Protein AF-A0A6M0FVW4-F1 (afdb_monomer_lite)

Radius of gyration: 12.38 Å; chains: 1; boundin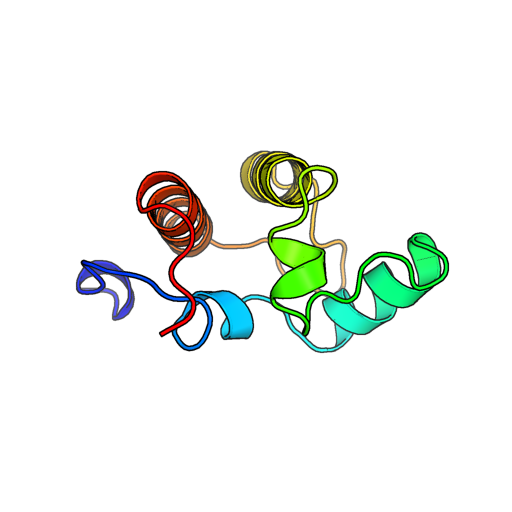g box: 26×31×26 Å

Structure (mmCIF, N/CA/C/O backbone):
data_AF-A0A6M0FVW4-F1
#
_entry.id   AF-A0A6M0FVW4-F1
#
loop_
_atom_site.group_PDB
_atom_site.id
_atom_site.type_symbol
_atom_site.label_atom_id
_atom_site.label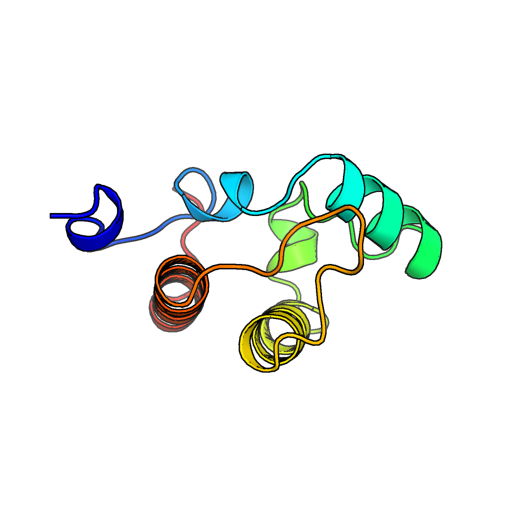_alt_id
_atom_site.label_comp_id
_atom_site.label_asym_id
_atom_site.label_entity_id
_atom_site.label_seq_id
_atom_site.pdbx_PDB_ins_code
_atom_site.Cartn_x
_atom_site.Cartn_y
_atom_site.Cartn_z
_atom_site.occupancy
_atom_site.B_iso_or_equiv
_atom_site.auth_seq_id
_atom_site.auth_comp_id
_atom_site.auth_asym_id
_atom_site.auth_atom_id
_atom_site.pdbx_PDB_model_num
ATOM 1 N N . MET A 1 1 ? -8.219 -21.957 10.776 1.00 54.34 1 MET A N 1
ATOM 2 C CA . MET A 1 1 ? -8.406 -20.521 11.027 1.00 54.34 1 MET A CA 1
ATOM 3 C C . MET A 1 1 ? -7.100 -19.855 10.658 1.00 54.34 1 MET A C 1
ATOM 5 O O . MET A 1 1 ? -6.086 -20.226 11.246 1.00 54.34 1 MET A O 1
ATOM 9 N N . SER A 1 2 ? -7.084 -19.019 9.621 1.00 65.00 2 SER A N 1
ATOM 10 C CA . SER A 1 2 ? -5.909 -18.198 9.315 1.00 65.00 2 SER A CA 1
ATOM 11 C C . SER A 1 2 ? -5.796 -17.121 10.396 1.00 65.00 2 SER A C 1
ATOM 13 O O . SER A 1 2 ? -6.814 -16.630 10.879 1.00 65.00 2 SER A O 1
ATOM 15 N N . TYR A 1 3 ? -4.579 -16.741 10.790 1.00 64.81 3 TYR A N 1
ATOM 16 C CA . TYR A 1 3 ? -4.359 -15.633 11.733 1.00 64.81 3 TYR A CA 1
ATOM 17 C C . TYR A 1 3 ? -4.971 -14.311 11.221 1.00 64.81 3 TYR A C 1
ATOM 19 O O . TYR A 1 3 ? -5.311 -13.429 12.004 1.00 64.81 3 TYR A O 1
ATOM 27 N N . PHE A 1 4 ? -5.176 -14.199 9.905 1.00 69.44 4 PHE A N 1
ATOM 28 C CA . PHE A 1 4 ? -5.788 -13.044 9.254 1.00 69.44 4 PHE A CA 1
ATOM 29 C C . PHE A 1 4 ? -7.320 -12.987 9.377 1.00 69.44 4 PHE A C 1
ATOM 31 O O . PHE A 1 4 ? -7.878 -11.890 9.313 1.00 69.44 4 PHE A O 1
ATOM 38 N N . ASP A 1 5 ? -8.000 -14.116 9.621 1.00 67.25 5 ASP A N 1
ATOM 39 C CA . ASP A 1 5 ? -9.471 -14.176 9.719 1.00 67.25 5 ASP A CA 1
ATOM 40 C C . ASP A 1 5 ? -10.018 -13.447 10.964 1.00 67.25 5 ASP A C 1
ATOM 42 O O . ASP A 1 5 ? -11.187 -13.062 11.005 1.00 67.25 5 ASP A O 1
ATOM 46 N N . GLU A 1 6 ? -9.182 -13.233 11.984 1.00 77.75 6 GLU A N 1
ATOM 47 C CA . GLU A 1 6 ? -9.574 -12.603 13.253 1.00 77.75 6 GLU A CA 1
ATOM 48 C C . GLU A 1 6 ? -9.385 -11.077 13.260 1.00 77.75 6 GLU A C 1
ATOM 50 O O . GLU A 1 6 ? -9.840 -10.395 14.181 1.00 77.75 6 GLU A O 1
ATOM 55 N N . ILE A 1 7 ? -8.750 -10.503 12.230 1.00 84.19 7 ILE A N 1
ATOM 56 C CA . ILE A 1 7 ? -8.460 -9.066 12.187 1.00 84.19 7 ILE A CA 1
ATOM 57 C C . ILE A 1 7 ? -9.728 -8.296 11.801 1.00 84.19 7 ILE A C 1
ATOM 59 O O . ILE A 1 7 ? -10.073 -8.079 10.632 1.00 84.19 7 ILE A O 1
ATOM 63 N N . THR A 1 8 ? -10.456 -7.837 12.818 1.00 86.25 8 THR A N 1
ATOM 64 C CA . THR A 1 8 ? -11.684 -7.067 12.602 1.00 86.25 8 THR A CA 1
ATOM 65 C C . THR A 1 8 ? -11.420 -5.608 12.250 1.00 86.25 8 THR A C 1
ATOM 67 O O . THR A 1 8 ? -12.233 -5.031 11.536 1.00 86.25 8 THR A O 1
ATOM 70 N N . ASN A 1 9 ? -10.295 -5.037 12.687 1.00 91.81 9 ASN A N 1
ATOM 71 C CA . ASN A 1 9 ? -9.934 -3.633 12.481 1.00 91.81 9 ASN A CA 1
ATOM 72 C C . ASN A 1 9 ? -8.463 -3.531 12.047 1.00 91.81 9 ASN A C 1
ATOM 74 O O . ASN A 1 9 ? -7.601 -3.339 12.901 1.00 91.81 9 ASN A O 1
ATOM 78 N N . PRO A 1 10 ? -8.152 -3.723 10.753 1.00 95.81 10 PRO A N 1
ATOM 79 C CA . PRO A 1 10 ? -6.791 -3.538 10.265 1.00 95.81 10 PRO A CA 1
ATOM 80 C C . PRO A 1 10 ? -6.385 -2.064 10.366 1.00 95.81 10 PRO A C 1
ATOM 82 O O . PRO A 1 10 ? -7.207 -1.181 10.116 1.00 95.81 10 PRO A O 1
ATOM 85 N N . THR A 1 11 ? -5.119 -1.819 10.691 1.00 97.25 11 THR A N 1
ATOM 86 C CA . THR A 1 11 ? -4.474 -0.502 10.745 1.00 97.25 11 THR A CA 1
ATOM 87 C C . THR A 1 11 ? -3.204 -0.512 9.900 1.00 97.25 11 THR A C 1
ATOM 89 O O . THR A 1 11 ? -2.750 -1.566 9.437 1.00 97.25 11 THR A O 1
ATOM 92 N N . TRP A 1 12 ? -2.625 0.666 9.673 1.00 97.81 12 TRP A N 1
ATOM 93 C CA . TRP A 1 12 ? -1.342 0.781 8.990 1.00 97.81 12 TRP A CA 1
ATOM 94 C C . TRP A 1 12 ? -0.259 -0.024 9.709 1.00 97.81 12 TRP A C 1
ATOM 96 O O . TRP A 1 12 ? 0.365 -0.889 9.093 1.00 97.81 12 TRP A O 1
ATOM 106 N N . GLU A 1 13 ? -0.093 0.205 11.015 1.00 96.69 13 GLU A N 1
ATOM 107 C CA . GLU A 1 13 ? 0.918 -0.480 11.825 1.00 96.69 13 GLU A CA 1
ATOM 108 C C . GLU A 1 13 ? 0.685 -1.993 11.899 1.00 96.69 13 GLU A 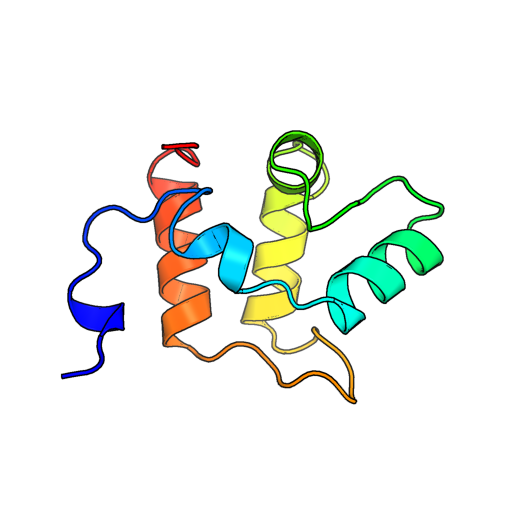C 1
ATOM 110 O O . GLU A 1 13 ? 1.650 -2.760 11.962 1.00 96.69 13 GLU A O 1
ATOM 115 N N . TYR A 1 14 ? -0.571 -2.452 11.825 1.00 94.38 14 TYR A N 1
ATOM 116 C CA . TYR A 1 14 ? -0.859 -3.874 11.709 1.00 94.38 14 TYR A CA 1
ATOM 117 C C . TYR A 1 14 ? -2.210 -4.193 11.031 1.00 94.38 14 TYR A C 1
ATOM 119 O O . TYR A 1 14 ? -3.261 -3.770 11.512 1.00 94.38 14 TYR A O 1
ATOM 127 N N . PRO A 1 15 ? -2.246 -5.038 9.981 1.00 95.19 15 PRO A N 1
ATOM 128 C CA . PRO A 1 15 ? -1.120 -5.714 9.331 1.00 95.19 15 PRO A CA 1
ATOM 129 C C . PRO A 1 15 ? -0.616 -4.987 8.072 1.00 95.19 15 PRO A C 1
ATOM 131 O O . PRO A 1 15 ? 0.315 -5.474 7.436 1.00 95.19 15 PRO A O 1
ATOM 134 N N . ILE A 1 16 ? -1.224 -3.865 7.671 1.00 97.31 16 ILE A N 1
ATOM 135 C CA . ILE A 1 16 ? -1.125 -3.346 6.298 1.00 97.31 16 ILE A CA 1
ATOM 136 C C . ILE A 1 16 ? 0.313 -3.052 5.873 1.00 97.31 16 ILE A C 1
ATOM 138 O O . ILE A 1 16 ? 0.735 -3.510 4.813 1.00 97.31 16 ILE A O 1
ATOM 142 N N . LYS A 1 17 ? 1.094 -2.362 6.709 1.00 97.56 17 LYS A N 1
ATOM 143 C CA . LYS A 1 17 ? 2.498 -2.052 6.411 1.00 97.56 17 LYS A CA 1
ATOM 144 C C . LYS A 1 17 ? 3.332 -3.310 6.157 1.00 97.56 17 LYS A C 1
ATOM 146 O O . LYS A 1 17 ? 4.200 -3.309 5.292 1.00 97.56 17 LYS A O 1
ATOM 151 N N . SER A 1 18 ? 3.040 -4.402 6.869 1.00 96.19 18 SER A N 1
ATOM 152 C CA . SER A 1 18 ? 3.781 -5.667 6.757 1.00 96.19 18 SER A CA 1
ATOM 153 C C . SER A 1 18 ? 3.568 -6.398 5.428 1.00 96.19 18 SER A C 1
ATOM 155 O O . SER A 1 18 ? 4.343 -7.289 5.088 1.00 96.19 18 SER A O 1
ATOM 157 N N . PHE A 1 19 ? 2.540 -6.026 4.661 1.00 96.12 19 PHE A N 1
ATOM 158 C CA . PHE A 1 19 ? 2.261 -6.631 3.359 1.00 96.12 19 PHE A CA 1
ATOM 159 C C . PHE A 1 19 ? 3.230 -6.175 2.267 1.00 96.12 19 PHE A C 1
ATOM 161 O O . PHE A 1 19 ? 3.363 -6.850 1.245 1.00 96.12 19 PHE A O 1
ATOM 168 N N . PHE A 1 20 ? 3.897 -5.040 2.474 1.00 95.94 20 PHE A N 1
ATOM 169 C CA . PHE A 1 20 ? 4.885 -4.504 1.553 1.00 95.94 20 PHE A CA 1
ATOM 170 C C . PHE A 1 20 ? 6.269 -4.988 1.969 1.00 95.94 20 PHE A C 1
ATOM 172 O O . PHE A 1 20 ? 6.783 -4.623 3.026 1.00 95.94 20 PHE A O 1
ATOM 179 N N . ASN A 1 21 ? 6.884 -5.827 1.139 1.00 94.25 21 ASN A N 1
ATOM 180 C CA . ASN A 1 21 ? 8.230 -6.307 1.416 1.00 94.25 21 ASN A CA 1
ATOM 181 C C . ASN A 1 21 ? 9.292 -5.333 0.865 1.00 94.25 21 ASN A C 1
ATOM 183 O O . ASN A 1 21 ? 9.006 -4.432 0.075 1.00 94.25 21 ASN A O 1
ATOM 187 N N . ALA A 1 22 ? 10.552 -5.532 1.259 1.00 95.44 22 ALA A N 1
ATOM 188 C CA . ALA A 1 22 ? 11.655 -4.663 0.844 1.00 95.44 22 ALA A CA 1
ATOM 189 C C . ALA A 1 22 ? 11.887 -4.632 -0.681 1.00 95.44 22 ALA A C 1
ATOM 191 O O . ALA A 1 22 ? 12.356 -3.624 -1.207 1.00 95.44 22 ALA A O 1
ATOM 192 N N . ILE A 1 23 ? 11.575 -5.716 -1.401 1.00 94.75 23 ILE A N 1
ATOM 193 C CA . ILE A 1 23 ? 11.696 -5.772 -2.864 1.00 94.75 23 ILE A CA 1
ATOM 194 C C . ILE A 1 23 ? 10.658 -4.840 -3.490 1.00 94.75 23 ILE A C 1
ATOM 196 O O . ILE A 1 23 ? 11.022 -4.004 -4.315 1.00 94.75 23 ILE A O 1
ATOM 200 N N . ASP A 1 24 ? 9.406 -4.922 -3.040 1.00 94.12 24 ASP A N 1
ATOM 201 C CA . ASP A 1 24 ? 8.311 -4.079 -3.528 1.00 94.12 24 ASP A CA 1
ATOM 202 C C . ASP A 1 24 ? 8.580 -2.601 -3.232 1.00 94.12 24 ASP A C 1
ATOM 204 O O . ASP A 1 24 ? 8.435 -1.754 -4.113 1.00 94.12 24 ASP A O 1
ATOM 208 N N . ILE A 1 25 ? 9.035 -2.289 -2.012 1.00 95.62 25 ILE A N 1
ATOM 209 C CA . ILE A 1 25 ? 9.383 -0.924 -1.592 1.00 95.62 25 ILE A CA 1
ATOM 210 C C . ILE A 1 25 ? 10.463 -0.339 -2.511 1.00 95.62 25 ILE A C 1
ATOM 212 O O . ILE A 1 25 ? 10.280 0.740 -3.077 1.00 95.62 25 ILE A O 1
ATOM 216 N N . ASN A 1 26 ? 11.566 -1.064 -2.712 1.00 95.38 26 ASN A N 1
ATOM 217 C CA . ASN A 1 26 ? 12.666 -0.608 -3.563 1.00 95.38 26 ASN A CA 1
ATOM 218 C C . ASN A 1 26 ? 12.245 -0.473 -5.031 1.00 95.38 26 ASN A C 1
ATOM 220 O O . ASN A 1 26 ? 12.624 0.493 -5.699 1.00 95.38 26 ASN A O 1
ATOM 224 N N . HIS A 1 27 ? 11.443 -1.417 -5.530 1.00 93.19 27 HIS A N 1
ATOM 225 C CA . HIS A 1 27 ? 10.914 -1.363 -6.886 1.00 93.19 27 HIS A CA 1
ATOM 226 C C . HIS A 1 27 ? 10.045 -0.117 -7.071 1.00 93.19 27 HIS A C 1
ATOM 228 O O . HIS A 1 27 ? 10.283 0.661 -7.995 1.00 93.19 27 HIS A O 1
ATOM 234 N N . MET A 1 28 ? 9.079 0.115 -6.178 1.00 94.75 28 MET A N 1
ATOM 235 C CA . MET A 1 28 ? 8.162 1.251 -6.279 1.00 94.75 28 MET A CA 1
ATOM 236 C C . MET A 1 28 ? 8.869 2.591 -6.129 1.00 94.75 28 MET A C 1
ATOM 238 O O . MET A 1 28 ? 8.571 3.511 -6.891 1.00 94.75 28 MET A O 1
ATOM 242 N N . LEU A 1 29 ? 9.866 2.692 -5.248 1.00 95.88 29 LEU A N 1
ATOM 243 C CA . LEU A 1 29 ? 10.735 3.866 -5.175 1.00 95.88 29 LEU A CA 1
ATOM 244 C C . LEU A 1 29 ? 11.429 4.134 -6.518 1.00 95.88 29 LEU A C 1
ATOM 246 O O . LEU A 1 29 ? 11.441 5.274 -6.980 1.00 95.88 29 LEU A O 1
ATOM 250 N N . SER A 1 30 ? 11.955 3.098 -7.175 1.00 94.62 30 SER A N 1
ATOM 251 C CA . SER A 1 30 ? 12.631 3.237 -8.468 1.00 94.62 30 SER A CA 1
ATOM 252 C C . SER A 1 30 ? 11.673 3.655 -9.590 1.00 94.62 30 SER A C 1
ATOM 254 O O . SER A 1 30 ? 11.907 4.674 -10.242 1.00 94.62 30 SER A O 1
ATOM 256 N N . VAL A 1 31 ? 10.567 2.929 -9.796 1.00 91.81 31 VAL A N 1
ATOM 257 C CA . VAL A 1 31 ? 9.654 3.184 -10.930 1.00 91.81 31 VAL A CA 1
ATOM 258 C C . VAL A 1 31 ? 8.817 4.448 -10.762 1.00 91.81 31 VAL A C 1
ATOM 260 O O . VAL A 1 31 ? 8.407 5.050 -11.751 1.00 91.81 31 VAL A O 1
ATOM 263 N N . SER A 1 32 ? 8.573 4.880 -9.522 1.00 92.88 32 SER A N 1
ATOM 264 C CA . SER A 1 32 ? 7.856 6.126 -9.237 1.00 92.88 32 SER A CA 1
ATOM 265 C C . SER A 1 32 ? 8.759 7.363 -9.233 1.00 92.88 32 SER A C 1
ATOM 267 O O . SER A 1 32 ? 8.252 8.472 -9.038 1.00 92.88 32 SER A O 1
ATOM 269 N N . GLY A 1 33 ? 10.080 7.197 -9.388 1.00 94.56 33 GLY A N 1
ATOM 270 C CA . GLY A 1 33 ? 11.049 8.280 -9.206 1.00 94.56 33 GLY A CA 1
ATOM 271 C C . GLY A 1 33 ? 11.049 8.848 -7.781 1.00 94.56 33 GLY A C 1
ATOM 272 O O . GLY A 1 33 ? 11.239 10.047 -7.600 1.00 94.56 33 GLY A O 1
ATOM 273 N N . GLY A 1 34 ? 10.770 8.006 -6.782 1.00 94.00 34 GLY A N 1
ATOM 274 C CA . GLY A 1 34 ? 10.694 8.370 -5.366 1.00 94.00 34 GLY A CA 1
ATOM 275 C C . GLY A 1 34 ? 9.365 8.986 -4.920 1.00 94.00 34 GLY A C 1
ATOM 276 O O . GLY A 1 34 ? 9.274 9.442 -3.786 1.00 94.00 34 GLY A O 1
ATOM 277 N N . THR A 1 35 ? 8.336 9.011 -5.776 1.00 94.94 35 THR A N 1
ATOM 278 C CA . THR A 1 35 ? 7.018 9.594 -5.441 1.00 94.94 35 THR A CA 1
ATOM 279 C C . THR A 1 35 ? 6.048 8.619 -4.768 1.00 94.94 35 THR A C 1
ATOM 281 O O . THR A 1 35 ? 4.937 9.012 -4.410 1.00 94.94 35 THR A O 1
ATOM 284 N N . LEU A 1 36 ? 6.436 7.350 -4.637 1.00 96.69 36 LEU A N 1
ATOM 285 C CA . LEU A 1 36 ? 5.737 6.334 -3.860 1.00 96.69 36 LEU A CA 1
ATOM 286 C C . LEU A 1 36 ? 6.750 5.503 -3.075 1.00 96.69 36 LEU A C 1
ATOM 288 O O . LEU A 1 36 ? 7.409 4.627 -3.639 1.00 96.69 36 LEU A O 1
ATOM 292 N N . ASN A 1 37 ? 6.838 5.751 -1.771 1.00 97.12 37 ASN A N 1
ATOM 293 C CA . ASN A 1 37 ? 7.481 4.850 -0.830 1.00 97.12 37 ASN A CA 1
ATOM 294 C C . ASN A 1 37 ? 6.419 4.006 -0.109 1.00 97.12 37 ASN A C 1
ATOM 296 O O . ASN A 1 37 ? 5.673 4.509 0.727 1.00 97.12 37 ASN A O 1
ATOM 300 N N . LEU A 1 38 ? 6.376 2.703 -0.396 1.00 96.94 38 LEU A N 1
ATOM 301 C CA . LEU A 1 38 ? 5.419 1.778 0.225 1.00 96.94 38 LEU A CA 1
ATOM 302 C C . LEU A 1 38 ? 5.647 1.555 1.732 1.00 96.94 38 LEU A C 1
ATOM 304 O O . LEU A 1 38 ? 4.801 0.959 2.385 1.00 96.94 38 LEU A O 1
ATOM 308 N N . GLU A 1 39 ? 6.755 2.030 2.304 1.00 97.38 39 GLU A N 1
ATOM 309 C CA . GLU A 1 39 ? 6.987 2.013 3.754 1.00 97.38 39 GLU A CA 1
ATOM 310 C C . GLU A 1 39 ? 6.313 3.194 4.478 1.00 97.38 39 GLU A C 1
ATOM 312 O O . GLU A 1 39 ? 6.222 3.218 5.709 1.00 97.38 39 GLU A O 1
ATOM 317 N N . LYS A 1 40 ? 5.836 4.190 3.725 1.00 97.69 40 LYS A N 1
ATOM 318 C CA . LYS A 1 40 ? 5.294 5.432 4.261 1.00 97.69 40 LYS A CA 1
ATOM 319 C C . LYS A 1 40 ? 3.775 5.473 4.167 1.00 97.69 40 LYS A C 1
ATOM 321 O O . LYS A 1 40 ? 3.207 5.483 3.076 1.00 97.69 40 LYS A O 1
ATOM 326 N N . TYR A 1 41 ? 3.130 5.616 5.321 1.00 98.19 41 TYR A N 1
ATOM 327 C CA . TYR A 1 41 ? 1.684 5.799 5.421 1.00 98.19 41 TYR A CA 1
ATOM 328 C C . TYR A 1 41 ? 1.177 6.967 4.559 1.00 98.19 41 TYR A C 1
ATOM 330 O O . TYR A 1 41 ? 0.222 6.807 3.801 1.00 98.19 41 TYR A O 1
ATOM 338 N N . GLU A 1 42 ? 1.850 8.119 4.630 1.00 98.00 42 GLU A N 1
ATOM 339 C CA . GLU A 1 42 ? 1.512 9.340 3.881 1.00 98.00 42 GLU A CA 1
ATOM 340 C C . GLU A 1 42 ? 1.472 9.118 2.358 1.00 98.00 42 GLU A C 1
ATOM 342 O O . GLU A 1 42 ? 0.553 9.583 1.679 1.00 98.00 42 GLU A O 1
ATOM 347 N N . ASP A 1 43 ? 2.412 8.338 1.822 1.00 97.50 43 ASP A N 1
ATOM 348 C CA . ASP A 1 43 ? 2.472 8.046 0.391 1.00 97.50 43 ASP A CA 1
ATOM 349 C C . ASP A 1 43 ? 1.371 7.055 -0.003 1.00 97.50 43 ASP A C 1
ATOM 351 O O . ASP A 1 43 ? 0.651 7.283 -0.981 1.00 97.50 43 ASP A O 1
ATOM 355 N N . VAL A 1 44 ? 1.196 5.980 0.776 1.00 97.50 44 VAL A N 1
ATOM 356 C CA . VAL A 1 44 ? 0.209 4.921 0.504 1.00 97.50 44 VAL A CA 1
ATOM 357 C C . VAL A 1 44 ? -1.229 5.433 0.609 1.00 97.50 44 VAL A C 1
ATOM 359 O O . VAL A 1 44 ? -2.076 5.012 -0.176 1.00 97.50 44 VAL A O 1
ATOM 362 N N . THR A 1 45 ? -1.516 6.351 1.534 1.00 97.94 45 THR A N 1
ATOM 363 C CA . THR A 1 45 ? -2.868 6.910 1.739 1.00 97.94 45 THR A CA 1
ATOM 364 C C . THR A 1 45 ? -3.194 8.115 0.862 1.00 97.94 45 THR A C 1
ATOM 366 O O . THR A 1 45 ? -4.358 8.530 0.797 1.00 97.94 45 THR A O 1
ATOM 369 N N . SER A 1 46 ? -2.207 8.651 0.138 1.00 97.25 46 SER A N 1
ATOM 370 C CA . SER A 1 46 ? -2.418 9.766 -0.785 1.00 97.25 46 SER A CA 1
ATOM 371 C C . SER A 1 46 ? -3.544 9.479 -1.790 1.00 97.25 46 SER A C 1
ATOM 373 O O . SER A 1 46 ? -3.739 8.344 -2.240 1.00 97.25 46 SER A O 1
ATOM 375 N N . ASP A 1 47 ? -4.262 10.531 -2.204 1.00 94.25 47 ASP A N 1
ATOM 376 C CA . ASP A 1 47 ? -5.345 10.439 -3.201 1.00 94.25 47 ASP A CA 1
ATOM 377 C C . ASP A 1 47 ? -4.895 9.795 -4.518 1.00 94.25 47 ASP A C 1
ATOM 379 O O . ASP A 1 47 ? -5.698 9.206 -5.241 1.00 94.25 47 ASP A O 1
ATOM 383 N N . LYS A 1 48 ? -3.599 9.890 -4.826 1.00 94.00 48 LYS A N 1
ATOM 384 C CA . LYS A 1 48 ? -2.999 9.305 -6.021 1.00 94.00 48 LYS A CA 1
ATOM 385 C C . LYS A 1 48 ? -2.866 7.787 -5.918 1.00 94.00 48 LYS A C 1
ATOM 387 O O . LYS A 1 48 ? -3.115 7.100 -6.908 1.00 94.00 48 LYS A O 1
ATOM 392 N N . TRP A 1 49 ? -2.431 7.271 -4.768 1.00 95.00 49 TRP A N 1
ATOM 393 C CA . TRP A 1 49 ? -1.913 5.906 -4.676 1.00 95.00 49 TRP A CA 1
ATOM 394 C C . TRP A 1 49 ? -2.861 4.913 -4.010 1.00 95.00 49 TRP A C 1
ATOM 396 O O . TRP A 1 49 ? -2.902 3.775 -4.475 1.00 95.00 49 TRP A O 1
ATOM 406 N N . ARG A 1 50 ? -3.666 5.311 -3.013 1.00 94.31 50 ARG A N 1
ATOM 407 C CA . ARG A 1 50 ? -4.446 4.350 -2.201 1.00 94.31 50 ARG A CA 1
ATOM 408 C C . ARG A 1 50 ? -5.310 3.396 -3.030 1.00 94.31 50 ARG A C 1
ATOM 410 O O . ARG A 1 50 ? -5.262 2.181 -2.854 1.00 94.31 50 ARG A O 1
ATOM 417 N N . GLU A 1 51 ? -6.050 3.938 -3.997 1.00 94.00 51 GLU A N 1
ATOM 418 C CA . GLU A 1 51 ? -6.948 3.141 -4.835 1.00 94.00 51 GLU A CA 1
ATOM 419 C C . GLU A 1 51 ? -6.165 2.421 -5.935 1.00 94.00 51 GLU A C 1
ATOM 421 O O . GLU A 1 51 ? -6.462 1.279 -6.263 1.00 94.00 51 GLU A O 1
ATOM 426 N N . GLN A 1 52 ? -5.111 3.042 -6.474 1.00 95.50 52 GLN A N 1
ATOM 427 C CA . GLN A 1 52 ? -4.273 2.398 -7.486 1.00 95.50 52 GLN A CA 1
ATOM 428 C C . GLN A 1 52 ? -3.581 1.150 -6.940 1.00 95.50 52 GLN A C 1
ATOM 430 O O . GLN A 1 52 ? -3.531 0.138 -7.637 1.00 95.50 52 GLN A O 1
ATOM 435 N N . ILE A 1 53 ? -3.090 1.198 -5.699 1.00 96.62 53 ILE A N 1
ATOM 436 C CA . ILE A 1 53 ? -2.497 0.040 -5.028 1.00 96.62 53 ILE A CA 1
ATOM 437 C C . ILE A 1 53 ? -3.539 -1.073 -4.937 1.00 96.62 53 ILE A C 1
ATOM 439 O O . ILE A 1 53 ? -3.274 -2.168 -5.431 1.00 96.62 53 ILE A O 1
ATOM 443 N N . TYR A 1 54 ? -4.742 -0.781 -4.420 1.00 97.00 54 TYR A N 1
ATOM 444 C CA . TYR A 1 54 ? -5.824 -1.767 -4.342 1.00 97.00 54 TYR A CA 1
ATOM 445 C C . TYR A 1 54 ? -6.157 -2.380 -5.709 1.00 97.00 54 TYR A C 1
ATOM 447 O O . TYR A 1 54 ? -6.210 -3.603 -5.840 1.00 97.00 54 TYR A O 1
ATOM 455 N N . GLN A 1 55 ? -6.326 -1.562 -6.749 1.00 96.81 55 GLN A N 1
ATOM 456 C CA . GLN A 1 55 ? -6.628 -2.040 -8.103 1.00 96.81 55 GLN A CA 1
ATOM 457 C C . GLN A 1 55 ? -5.526 -2.964 -8.644 1.00 96.81 55 GLN A C 1
ATOM 459 O O . GLN A 1 55 ? -5.813 -3.997 -9.248 1.00 96.81 55 GLN A O 1
ATOM 464 N N . ARG A 1 56 ? -4.250 -2.645 -8.402 1.00 95.69 56 ARG A N 1
ATOM 465 C CA . ARG A 1 56 ? -3.118 -3.454 -8.880 1.00 95.69 56 ARG A CA 1
ATOM 466 C C . ARG A 1 56 ? -2.988 -4.787 -8.142 1.00 95.69 56 ARG A C 1
ATOM 468 O O . ARG A 1 56 ? -2.819 -5.818 -8.794 1.00 95.69 56 ARG A O 1
ATOM 475 N N . VAL A 1 57 ? -3.114 -4.786 -6.813 1.00 96.38 57 VAL A N 1
ATOM 476 C CA . VAL A 1 57 ? -3.024 -6.025 -6.017 1.00 96.38 57 VAL A CA 1
ATOM 477 C C . VAL A 1 57 ? -4.260 -6.910 -6.198 1.00 96.38 57 VAL A C 1
ATOM 479 O O . VAL A 1 57 ? -4.126 -8.127 -6.294 1.00 96.38 57 VAL A O 1
ATOM 482 N N . SER A 1 58 ? -5.457 -6.325 -6.335 1.00 96.31 58 SER A N 1
ATOM 483 C CA . SER A 1 58 ? -6.707 -7.076 -6.550 1.00 96.31 58 SER A CA 1
ATOM 484 C C . SER A 1 58 ? -6.774 -7.743 -7.923 1.00 96.31 58 SER A C 1
ATOM 486 O O . SER A 1 58 ? -7.260 -8.865 -8.037 1.00 96.31 58 SER A O 1
ATOM 488 N N . THR A 1 59 ? -6.219 -7.104 -8.956 1.00 95.00 59 THR A N 1
ATOM 489 C CA . THR A 1 59 ? -6.116 -7.681 -10.309 1.00 95.00 59 THR A CA 1
ATOM 490 C C . THR A 1 59 ? -4.930 -8.630 -10.481 1.00 95.00 59 THR A C 1
ATOM 492 O O . THR A 1 59 ? -4.726 -9.141 -11.580 1.00 95.00 59 THR A O 1
ATOM 495 N N . LYS A 1 60 ? -4.138 -8.863 -9.422 1.00 91.31 60 LYS A N 1
ATOM 496 C CA . LYS A 1 60 ? -2.898 -9.658 -9.457 1.00 91.31 60 LYS A CA 1
ATOM 497 C C . LYS A 1 60 ? -1.930 -9.188 -10.552 1.00 91.31 60 LYS A C 1
ATOM 499 O O . LYS A 1 60 ? -1.197 -9.982 -11.126 1.00 91.31 60 LYS A O 1
ATOM 504 N N . THR A 1 61 ? -1.930 -7.888 -10.850 1.00 90.44 61 THR A N 1
ATOM 505 C CA . THR A 1 61 ? -0.941 -7.280 -11.757 1.00 90.44 61 THR A CA 1
ATOM 506 C C . THR A 1 61 ? 0.299 -6.800 -11.015 1.00 90.44 61 THR A C 1
ATOM 508 O O . THR A 1 61 ? 1.254 -6.384 -11.653 1.00 90.44 61 THR A O 1
ATOM 511 N N . MET A 1 62 ? 0.268 -6.842 -9.680 1.00 89.69 62 MET A N 1
ATOM 512 C CA . MET A 1 62 ? 1.379 -6.561 -8.777 1.00 89.69 62 MET A CA 1
ATOM 513 C C . MET A 1 62 ? 1.250 -7.411 -7.498 1.00 89.69 62 MET A C 1
ATOM 515 O O . MET A 1 62 ? 0.156 -7.901 -7.188 1.00 89.69 62 MET A O 1
ATOM 519 N N . PRO A 1 63 ? 2.334 -7.555 -6.722 1.00 88.06 63 PRO A N 1
ATOM 520 C CA . PRO A 1 63 ? 3.716 -7.268 -7.122 1.00 88.06 63 PRO A CA 1
ATOM 521 C C . PRO A 1 63 ? 4.226 -8.213 -8.226 1.00 88.06 63 PRO A C 1
ATOM 523 O O . PRO A 1 63 ? 3.705 -9.314 -8.387 1.00 88.06 63 PRO A O 1
ATOM 526 N N . ASP A 1 64 ? 5.223 -7.763 -8.990 1.00 84.88 64 ASP A N 1
ATOM 527 C CA . ASP A 1 64 ? 5.903 -8.564 -10.018 1.00 84.88 64 ASP A CA 1
ATOM 528 C C . ASP A 1 64 ? 6.954 -9.513 -9.398 1.00 84.88 64 ASP A C 1
ATOM 530 O O . ASP A 1 64 ? 7.506 -9.219 -8.329 1.00 84.88 64 ASP A O 1
ATOM 534 N N . PRO A 1 65 ? 7.309 -10.629 -10.071 1.00 85.19 65 PRO A N 1
ATOM 535 C CA . PRO A 1 65 ? 8.410 -11.486 -9.642 1.00 85.19 65 PRO A CA 1
ATOM 536 C C . PRO A 1 65 ? 9.709 -10.689 -9.400 1.00 85.19 65 PRO A C 1
ATOM 538 O O . PRO A 1 65 ? 10.047 -9.808 -10.194 1.00 85.19 65 PRO A O 1
ATOM 541 N N . PRO A 1 66 ? 10.482 -11.005 -8.344 1.00 90.50 66 PRO A N 1
ATOM 542 C CA . PRO A 1 66 ? 10.420 -12.227 -7.535 1.00 90.50 66 PRO A CA 1
ATOM 543 C C . PRO A 1 66 ? 9.440 -12.184 -6.350 1.00 90.50 66 PRO A C 1
ATOM 545 O O . PRO A 1 66 ? 9.329 -13.182 -5.639 1.00 90.50 66 PRO A O 1
ATOM 548 N N . SER A 1 67 ? 8.746 -11.068 -6.114 1.00 91.00 67 SER A N 1
ATOM 549 C CA . SER A 1 67 ? 7.733 -10.988 -5.061 1.00 91.00 67 SER A CA 1
ATOM 550 C C . SER A 1 67 ? 6.507 -11.825 -5.419 1.00 91.00 67 SER A C 1
ATOM 552 O O . SER A 1 67 ? 6.107 -11.927 -6.578 1.00 91.00 67 SER A O 1
ATOM 554 N N . GLN A 1 68 ? 5.891 -12.435 -4.408 1.00 93.00 68 GLN A N 1
ATOM 555 C CA . GLN A 1 68 ? 4.647 -13.169 -4.593 1.00 93.00 68 GLN A CA 1
ATOM 556 C C . GLN A 1 68 ? 3.463 -12.201 -4.598 1.00 93.00 68 GLN A C 1
ATOM 558 O O . GLN A 1 68 ? 3.390 -11.300 -3.762 1.00 93.00 68 GLN A O 1
ATOM 563 N N . HIS A 1 69 ? 2.497 -12.436 -5.489 1.00 95.38 69 HIS A N 1
ATOM 564 C CA . HIS A 1 69 ? 1.214 -11.745 -5.423 1.00 95.38 69 HIS A CA 1
ATOM 565 C C . HIS A 1 69 ? 0.572 -11.874 -4.039 1.00 95.38 69 HIS A C 1
ATOM 567 O O . HIS A 1 69 ? 0.625 -12.935 -3.412 1.00 95.38 69 HIS A O 1
ATOM 573 N N . TRP A 1 70 ? -0.098 -10.811 -3.597 1.00 95.44 70 TRP A N 1
ATOM 574 C CA . TRP A 1 70 ? -0.863 -10.836 -2.355 1.00 95.44 70 TRP A CA 1
ATOM 575 C C . TRP A 1 70 ? -1.903 -11.956 -2.374 1.00 95.44 70 TRP A C 1
ATOM 577 O O . TRP A 1 70 ? -2.516 -12.231 -3.411 1.00 95.44 70 TRP A O 1
ATOM 587 N N . SER A 1 71 ? -2.124 -12.595 -1.226 1.00 95.06 71 SER A N 1
ATOM 588 C CA . SER A 1 71 ? -3.230 -13.538 -1.065 1.00 95.06 71 SER A CA 1
ATOM 589 C C . SER A 1 71 ? -4.575 -12.805 -1.111 1.00 95.06 71 SER A C 1
ATOM 591 O O . SER A 1 71 ? -4.646 -11.581 -0.976 1.00 95.06 71 SER A O 1
ATOM 593 N N . ASP A 1 72 ? -5.662 -13.549 -1.297 1.00 94.75 72 ASP A N 1
ATOM 594 C CA . ASP A 1 72 ? -7.008 -12.964 -1.281 1.00 94.75 72 ASP A CA 1
ATOM 595 C C . ASP A 1 72 ? -7.359 -12.397 0.107 1.00 94.75 72 ASP A C 1
ATOM 597 O O . ASP A 1 72 ? -8.006 -11.355 0.200 1.00 94.75 72 ASP A O 1
ATOM 601 N N . GLU A 1 73 ? -6.837 -13.006 1.178 1.00 94.56 73 GLU A N 1
ATOM 602 C CA . GLU A 1 73 ? -6.948 -12.512 2.559 1.00 94.56 73 GLU A CA 1
ATOM 603 C C . GLU A 1 73 ? -6.267 -11.144 2.734 1.00 94.56 73 GLU A C 1
ATOM 605 O O . GLU A 1 73 ? -6.867 -10.218 3.281 1.00 94.56 73 GLU A O 1
ATOM 610 N N . MET A 1 74 ? -5.043 -10.970 2.217 1.00 96.00 74 MET A N 1
ATOM 611 C CA . MET A 1 74 ? -4.333 -9.682 2.267 1.00 96.00 74 MET A CA 1
ATOM 612 C C . MET A 1 74 ? -5.096 -8.590 1.509 1.00 96.00 74 MET A C 1
ATOM 614 O O . MET A 1 74 ? -5.235 -7.469 1.999 1.00 96.00 74 MET A O 1
ATOM 618 N N . ILE A 1 75 ? -5.633 -8.921 0.328 1.00 96.94 75 ILE A N 1
ATOM 619 C CA . ILE A 1 75 ? -6.433 -7.993 -0.484 1.00 96.94 75 ILE A CA 1
ATOM 620 C C . ILE A 1 75 ? -7.715 -7.595 0.257 1.00 96.94 75 ILE A C 1
ATOM 622 O O . ILE A 1 75 ? -8.068 -6.414 0.275 1.00 96.94 75 ILE A O 1
ATOM 626 N N . ALA A 1 76 ? -8.397 -8.552 0.893 1.00 95.38 76 ALA A N 1
ATOM 627 C CA . ALA A 1 76 ? -9.593 -8.289 1.688 1.00 95.38 76 ALA A CA 1
ATOM 628 C C . ALA A 1 76 ? -9.294 -7.387 2.897 1.00 95.38 76 ALA A C 1
ATOM 630 O O . ALA A 1 76 ? -10.047 -6.448 3.162 1.00 95.38 76 ALA A O 1
ATOM 631 N N . LEU A 1 77 ? -8.175 -7.610 3.595 1.00 96.19 77 LEU A N 1
ATOM 632 C CA . LEU A 1 77 ? -7.748 -6.766 4.714 1.00 96.19 77 LEU A CA 1
ATOM 633 C C . LEU A 1 77 ? -7.374 -5.352 4.272 1.00 96.19 77 LEU A C 1
ATOM 635 O O . LEU A 1 77 ? -7.773 -4.392 4.927 1.00 96.19 77 LEU A O 1
ATOM 639 N N . TYR A 1 78 ? -6.678 -5.203 3.143 1.00 97.12 78 TYR A N 1
ATOM 640 C CA . TYR A 1 78 ? -6.376 -3.886 2.583 1.00 97.12 78 TYR A CA 1
ATOM 641 C C . TYR A 1 78 ? -7.645 -3.138 2.184 1.00 97.12 78 TYR A C 1
ATOM 643 O O . TYR A 1 78 ? -7.803 -1.966 2.519 1.00 97.12 78 TYR A O 1
ATOM 651 N N . ARG A 1 79 ? -8.598 -3.827 1.542 1.00 96.75 79 ARG A N 1
ATOM 652 C CA . ARG A 1 79 ? -9.899 -3.239 1.214 1.00 96.75 79 ARG A CA 1
ATOM 653 C C . ARG A 1 79 ? -10.626 -2.754 2.464 1.00 96.75 79 ARG A C 1
ATOM 655 O O . ARG A 1 79 ? -11.091 -1.621 2.504 1.00 96.75 79 ARG A O 1
ATOM 662 N N . LYS A 1 80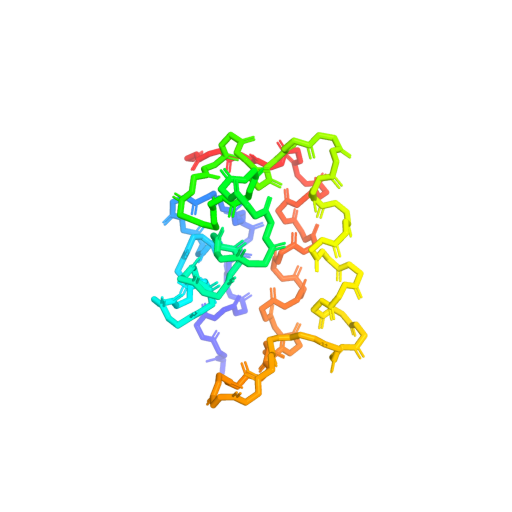 ? -10.674 -3.594 3.494 1.00 96.12 80 LYS A N 1
ATOM 663 C CA . LYS A 1 80 ? -11.314 -3.270 4.768 1.00 96.12 80 LYS A CA 1
ATOM 664 C C . LYS A 1 80 ? -10.641 -2.096 5.480 1.00 96.12 80 LYS A C 1
ATOM 666 O O . LYS A 1 80 ? -11.330 -1.257 6.046 1.00 96.12 80 LYS A O 1
ATOM 671 N N . TRP A 1 81 ? -9.313 -2.012 5.434 1.00 97.31 81 TRP A N 1
ATOM 672 C CA . TRP A 1 81 ? -8.571 -0.864 5.954 1.00 97.31 81 TRP A CA 1
ATOM 673 C C . TRP A 1 81 ? -8.964 0.432 5.239 1.00 97.31 81 TRP A C 1
ATOM 675 O O . TRP A 1 81 ? -9.256 1.417 5.912 1.00 97.31 81 TRP A O 1
ATOM 685 N N . LEU A 1 82 ? -9.073 0.422 3.905 1.00 96.81 82 LEU A N 1
ATOM 686 C CA . LEU A 1 82 ? -9.572 1.573 3.142 1.00 96.81 82 LEU A CA 1
ATOM 687 C C . LEU A 1 82 ? -11.014 1.941 3.520 1.00 96.81 82 LEU A C 1
ATOM 689 O O . LEU A 1 82 ? -11.292 3.112 3.774 1.00 96.81 82 LEU A O 1
ATOM 693 N N . ASP A 1 83 ? -11.915 0.955 3.594 1.00 95.94 83 ASP A N 1
ATOM 694 C CA . ASP A 1 83 ? -13.327 1.167 3.945 1.00 95.94 83 ASP A CA 1
ATOM 695 C C . ASP A 1 83 ? -13.490 1.717 5.383 1.00 95.94 83 ASP A C 1
ATOM 697 O O . ASP A 1 83 ? -14.423 2.471 5.657 1.00 95.94 83 ASP A O 1
ATOM 701 N N . ASN A 1 84 ? -12.549 1.411 6.286 1.00 95.19 84 ASN A N 1
ATOM 702 C CA . ASN A 1 84 ? -12.480 1.947 7.651 1.00 95.19 84 ASN A CA 1
ATOM 703 C C . ASN A 1 84 ? -11.862 3.358 7.742 1.00 95.19 84 ASN A C 1
ATOM 705 O O . ASN A 1 84 ? -11.670 3.868 8.846 1.00 95.19 84 ASN A O 1
ATOM 709 N N . GLY A 1 85 ? -11.529 3.993 6.615 1.00 96.50 85 GLY A N 1
ATOM 710 C CA . GLY A 1 85 ? -10.872 5.302 6.606 1.00 96.50 85 GLY A CA 1
ATOM 711 C C . GLY A 1 85 ? -9.379 5.234 6.922 1.00 96.50 85 GLY A C 1
ATOM 712 O O . GLY A 1 85 ? -8.842 6.186 7.480 1.00 96.50 85 GLY A O 1
ATOM 713 N N . TYR A 1 86 ? -8.735 4.112 6.572 1.00 96.75 86 TYR A N 1
ATOM 714 C CA . TYR A 1 86 ? -7.286 3.890 6.609 1.00 96.75 86 TYR A CA 1
ATOM 715 C C . TYR A 1 86 ? -6.621 4.267 7.950 1.00 96.75 86 TYR A C 1
ATOM 717 O O . TYR A 1 86 ? -5.639 5.002 7.952 1.00 96.75 86 TYR A O 1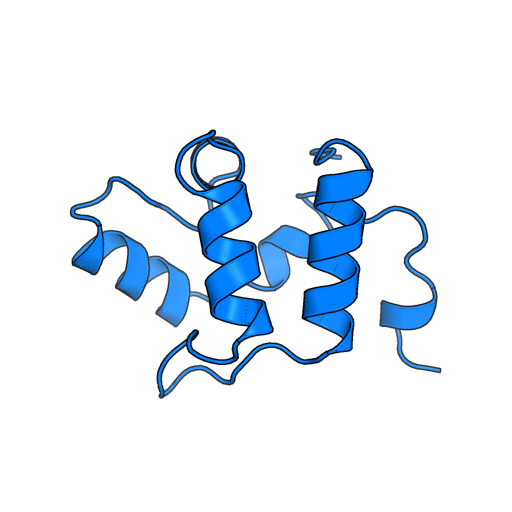
ATOM 725 N N . PRO A 1 87 ? -7.103 3.763 9.107 1.00 97.56 87 PRO A N 1
ATOM 726 C CA . PRO A 1 87 ? -6.532 4.112 10.408 1.00 97.56 87 PRO A CA 1
ATOM 727 C C . PRO A 1 87 ? -5.042 3.758 10.491 1.00 97.56 87 PRO A C 1
ATOM 729 O O . PRO A 1 87 ? -4.617 2.695 10.027 1.00 97.56 87 PRO A O 1
ATOM 732 N N . GLU A 1 88 ? -4.247 4.646 11.086 1.00 97.06 88 GLU A N 1
ATOM 733 C CA . GLU A 1 88 ? -2.800 4.449 11.217 1.00 97.06 88 GLU A CA 1
ATOM 734 C C . GLU A 1 88 ? -2.455 3.484 12.370 1.00 97.06 88 GLU A C 1
A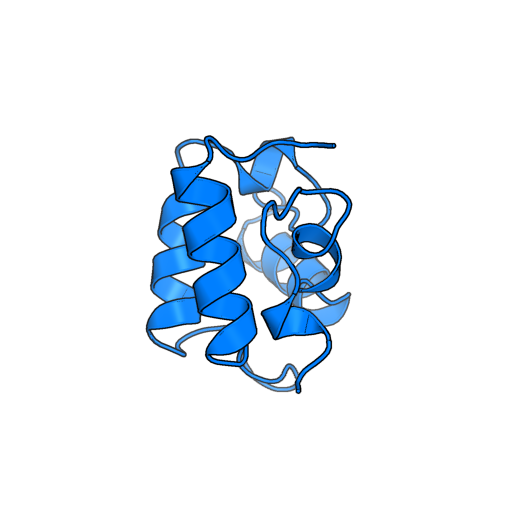TOM 736 O O . GLU A 1 88 ? -1.645 2.575 12.186 1.00 97.06 88 GLU A O 1
ATOM 741 N N . ALA A 1 89 ? -3.146 3.606 13.511 1.00 89.25 89 ALA A N 1
ATOM 742 C CA . ALA A 1 89 ? -2.983 2.778 14.712 1.00 89.25 89 ALA A CA 1
ATOM 743 C C . ALA A 1 89 ? -4.325 2.322 15.297 1.00 89.25 89 ALA A C 1
ATOM 745 O O . ALA A 1 89 ? -5.339 3.027 15.084 1.00 89.25 89 ALA A O 1
#

Secondary structure (DSSP, 8-state):
--GGGG-SS-BTTTBGGGGS-HHHHHHHHHHTTTS--TT-HHHHHSTTTHHHHHHHHHTT--SPTTSPPPPHHHHHHHHHHHHTT----

Foldseek 3Di:
DPPLVPCPAAAQVPPLLVVQDPVNQVVCCVVVVNQARSNDPCSCLDPPHVVVVLVCLVVQVDDDPPDDRDDPSNSVSSVNCVVVVRHHD

Sequence (89 aa):
MSYFDEITNPTWEYPIKSFFNAIDINHMLSVSGGTLNLEKYEDVTSDKWREQIYQRVSTKTMPDPPSQHWSDEMIALYRKWLDNGYPEA

pLDDT: mean 92.88, std 7.9, range [54.34, 98.19]